Protein AF-A0A218WX92-F1 (afdb_monomer_lite)

pLDDT: mean 79.51, std 15.37, range [35.31, 96.06]

Organism: Punica granatum (NCBI:txid22663)

InterPro domains:
  IPR055411 F-box/LRR-repeat protein 15/At3g58940/PEG3-like, LRR domain [PF24758] (19-87)

Secondary structure (DSSP, 8-state):
--EEEEE---TT-HHHHHHHHHHHHHTT-SEEEEEESS-PPPGGGGG-TT--EEEEEESSEEEPPS----TT--EEEEES-EEE-TTS--------

Foldseek 3Di:
DAEDEDADDDDPCAVVVQVVQLVSLVVLHQAYAYHEADYEHDLSVQQRQSHQEDHDEYLDAYEDRPDGRNNNHPYYHYHNYWHCDPVRDTDPDDDD

Radius of gyration: 12.85 Å; chains: 1; bounding box: 36×29×31 Å

Sequence (96 aa):
MRTFSLSCKADGAEAHIKELITSAVTCGVQNLSLFLPKATLPSSIFTCSTLEKLRVQSGYFLKQPSSMCLSKLQVLTLSGVAFEDSDGEVVCQSVT

Structure (mmCIF, N/CA/C/O backbone):
data_AF-A0A218WX92-F1
#
_entry.id   AF-A0A218WX92-F1
#
loop_
_atom_site.group_PDB
_atom_site.id
_atom_site.type_symbol
_atom_site.label_atom_id
_atom_site.label_alt_id
_atom_site.label_comp_id
_atom_site.label_asym_id
_atom_site.label_entity_id
_atom_site.label_seq_id
_atom_site.pdbx_PDB_ins_code
_atom_site.Cartn_x
_atom_site.Cartn_y
_atom_site.Cartn_z
_atom_site.occupancy
_atom_site.B_iso_or_equiv
_atom_site.auth_seq_id
_atom_site.auth_comp_id
_atom_site.auth_asym_id
_atom_site.auth_atom_id
_atom_site.pdbx_PDB_model_num
ATOM 1 N N . MET A 1 1 ? -19.017 3.854 3.913 1.00 71.31 1 MET A N 1
ATOM 2 C CA . MET A 1 1 ? -17.936 2.949 3.476 1.00 71.31 1 MET A CA 1
ATOM 3 C C . MET A 1 1 ? -17.013 3.708 2.531 1.00 71.31 1 MET A C 1
ATOM 5 O O . MET A 1 1 ? -17.510 4.198 1.524 1.00 71.31 1 MET A O 1
ATOM 9 N N . ARG A 1 2 ? -15.725 3.882 2.865 1.00 91.81 2 ARG A N 1
ATOM 10 C CA . ARG A 1 2 ? -14.759 4.611 2.010 1.00 91.81 2 ARG A CA 1
ATOM 11 C C . ARG A 1 2 ? -13.929 3.624 1.196 1.00 91.81 2 ARG A C 1
ATOM 13 O O . ARG A 1 2 ? -13.163 2.856 1.772 1.00 91.81 2 ARG A O 1
ATOM 20 N N . THR A 1 3 ? -14.082 3.654 -0.122 1.00 94.44 3 THR A N 1
ATOM 21 C CA . THR A 1 3 ? -13.417 2.718 -1.035 1.00 94.44 3 THR A CA 1
ATOM 22 C C . THR A 1 3 ? -12.516 3.474 -1.996 1.00 94.44 3 THR A C 1
ATOM 24 O O . THR A 1 3 ? -12.931 4.485 -2.558 1.00 94.44 3 THR A O 1
ATOM 27 N N . PHE A 1 4 ? -11.311 2.958 -2.209 1.00 94.19 4 PHE A N 1
ATOM 28 C CA . PHE A 1 4 ? -10.379 3.434 -3.222 1.00 94.19 4 PHE A CA 1
ATOM 29 C C . PHE A 1 4 ? -9.905 2.248 -4.062 1.00 94.19 4 PHE A C 1
ATOM 31 O O . PHE A 1 4 ? -9.534 1.202 -3.525 1.00 94.19 4 PHE A O 1
ATOM 38 N N . SER A 1 5 ? -9.928 2.407 -5.382 1.00 93.38 5 SER A N 1
ATOM 39 C CA . SER A 1 5 ? -9.450 1.394 -6.317 1.00 93.38 5 SER A CA 1
ATOM 40 C C . SER A 1 5 ? -8.522 2.039 -7.328 1.00 93.38 5 SER A C 1
ATOM 42 O O . SER A 1 5 ? -8.895 3.023 -7.962 1.00 93.38 5 SER A O 1
ATOM 44 N N . LEU A 1 6 ? -7.337 1.462 -7.500 1.00 90.38 6 LEU A N 1
ATOM 45 C CA . LEU A 1 6 ? -6.346 1.924 -8.461 1.00 90.38 6 LEU A CA 1
ATOM 46 C C . LEU A 1 6 ? -5.909 0.760 -9.342 1.00 90.38 6 LEU A C 1
ATOM 48 O O . LEU A 1 6 ? -5.462 -0.275 -8.853 1.00 90.38 6 LEU A O 1
ATOM 52 N 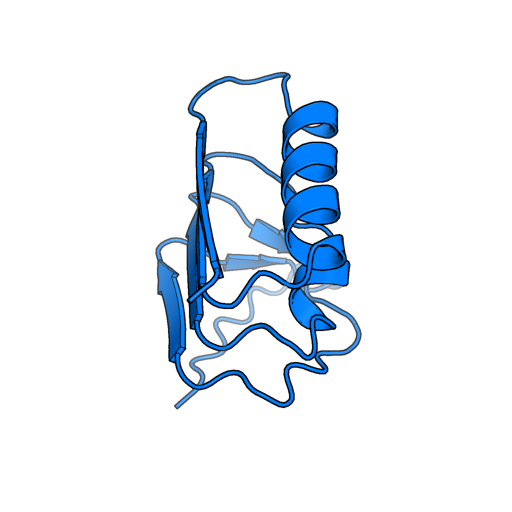N . SER A 1 7 ? -6.031 0.953 -10.651 1.00 88.62 7 SER A N 1
ATOM 53 C CA . SER A 1 7 ? -5.540 0.032 -11.669 1.00 88.62 7 SER A CA 1
ATOM 54 C C . SER A 1 7 ? -4.685 0.828 -12.637 1.00 88.62 7 SER A C 1
ATOM 56 O O . SER A 1 7 ? -5.199 1.702 -13.333 1.00 88.62 7 SER A O 1
ATOM 58 N N . CYS A 1 8 ? -3.390 0.537 -12.688 1.00 81.25 8 CYS A N 1
ATOM 59 C CA . CYS A 1 8 ? -2.465 1.216 -13.588 1.00 81.25 8 CYS A CA 1
ATOM 60 C C . CYS A 1 8 ? -1.616 0.179 -14.313 1.00 81.25 8 CYS A C 1
ATOM 62 O O . CYS A 1 8 ? -1.121 -0.742 -13.680 1.00 81.25 8 CYS A O 1
ATOM 64 N N . LYS A 1 9 ? -1.451 0.320 -15.632 1.00 75.38 9 LYS A N 1
ATOM 65 C CA . LYS A 1 9 ? -0.601 -0.560 -16.454 1.00 75.38 9 LYS A CA 1
ATOM 66 C C . LYS A 1 9 ? 0.702 0.109 -16.908 1.00 75.38 9 LYS A C 1
ATOM 68 O O . LYS A 1 9 ? 1.482 -0.523 -17.607 1.00 75.38 9 LYS A O 1
ATOM 73 N N . ALA A 1 10 ? 0.897 1.386 -16.582 1.00 63.50 10 ALA A N 1
ATOM 74 C CA . ALA A 1 10 ? 1.955 2.204 -17.163 1.00 63.50 10 ALA A CA 1
ATOM 75 C C . ALA A 1 10 ? 3.277 2.078 -16.392 1.00 63.50 10 ALA A C 1
ATOM 77 O O . ALA A 1 10 ? 3.312 2.271 -15.176 1.00 63.50 10 ALA A O 1
ATOM 78 N N . ASP A 1 11 ? 4.361 1.824 -17.127 1.00 65.75 11 ASP A N 1
ATOM 79 C CA . ASP A 1 11 ? 5.732 2.010 -16.651 1.00 65.75 11 ASP A CA 1
ATOM 80 C C . ASP A 1 11 ? 6.004 3.525 -16.484 1.00 65.75 11 ASP A C 1
ATOM 82 O O . ASP A 1 11 ? 5.672 4.322 -17.362 1.00 65.75 11 ASP A O 1
ATOM 86 N N . GLY A 1 12 ? 6.578 3.940 -15.346 1.00 68.44 12 GLY A N 1
ATOM 87 C CA . GLY A 1 12 ? 7.031 5.325 -15.110 1.00 68.44 12 GLY A CA 1
ATOM 88 C C . GLY A 1 12 ? 6.151 6.219 -14.220 1.00 68.44 12 GLY A C 1
ATOM 89 O O . GLY A 1 12 ? 6.521 7.361 -13.969 1.00 68.44 12 GLY A O 1
ATOM 90 N N . ALA A 1 13 ? 5.024 5.727 -13.691 1.00 79.88 13 ALA A N 1
ATOM 91 C CA . ALA A 1 13 ? 4.136 6.502 -12.807 1.00 79.88 13 ALA A CA 1
ATOM 92 C C . ALA A 1 13 ? 4.268 6.152 -11.308 1.00 79.88 13 ALA A C 1
ATOM 94 O O . ALA A 1 13 ? 3.375 6.468 -10.524 1.00 79.88 13 ALA A O 1
ATOM 95 N N . GLU A 1 14 ? 5.354 5.492 -10.892 1.00 80.12 14 GLU A N 1
ATOM 96 C CA . GLU A 1 14 ? 5.490 4.923 -9.539 1.00 80.12 14 GLU A CA 1
ATOM 97 C C . GLU A 1 14 ? 5.314 5.965 -8.425 1.00 80.12 14 GLU A C 1
ATOM 99 O O . GLU A 1 14 ? 4.549 5.736 -7.489 1.00 80.12 14 GLU A O 1
ATOM 104 N N . ALA A 1 15 ? 5.965 7.128 -8.542 1.00 84.19 15 ALA A N 1
ATOM 105 C CA . ALA A 1 15 ? 5.873 8.185 -7.535 1.00 84.19 15 ALA A CA 1
ATOM 106 C C . ALA A 1 15 ? 4.428 8.676 -7.351 1.00 84.19 15 ALA A C 1
ATOM 108 O O . ALA A 1 15 ? 3.942 8.770 -6.226 1.00 84.19 15 ALA A O 1
ATOM 109 N N . HIS A 1 16 ? 3.719 8.899 -8.459 1.00 86.38 16 HIS A N 1
ATOM 110 C CA . HIS A 1 16 ? 2.334 9.358 -8.439 1.00 86.38 16 HIS A CA 1
ATOM 111 C C . HIS A 1 16 ? 1.376 8.269 -7.930 1.00 86.38 16 HIS A C 1
ATOM 113 O O . HIS A 1 16 ? 0.478 8.544 -7.141 1.00 86.38 16 HIS A O 1
ATOM 119 N N . ILE A 1 17 ? 1.596 7.003 -8.304 1.00 87.31 17 ILE A N 1
ATOM 120 C CA . ILE A 1 17 ? 0.848 5.856 -7.762 1.00 87.31 17 ILE A CA 1
ATOM 121 C C . ILE A 1 17 ? 1.022 5.786 -6.241 1.00 87.31 17 ILE A C 1
ATOM 123 O O . ILE A 1 17 ? 0.040 5.661 -5.507 1.00 87.31 17 ILE A O 1
ATOM 127 N N . LYS A 1 18 ? 2.260 5.904 -5.756 1.00 87.94 18 LYS A N 1
ATOM 128 C CA . LYS A 1 18 ? 2.576 5.884 -4.326 1.00 87.94 18 LYS A CA 1
ATOM 129 C C . LYS A 1 18 ? 1.910 7.040 -3.582 1.00 87.94 18 LYS A C 1
ATOM 131 O O . LYS A 1 18 ? 1.389 6.830 -2.485 1.00 87.94 18 LYS A O 1
ATOM 136 N N . GLU A 1 19 ? 1.900 8.232 -4.171 1.00 89.81 19 GLU A N 1
ATOM 137 C CA . GLU A 1 19 ? 1.223 9.406 -3.619 1.00 89.81 19 GLU A CA 1
ATOM 138 C C . GLU A 1 19 ? -0.290 9.187 -3.526 1.00 89.81 19 GLU A C 1
ATOM 140 O O . GLU A 1 19 ? -0.861 9.362 -2.453 1.00 89.81 19 GLU A O 1
ATOM 145 N N . LEU A 1 20 ? -0.933 8.702 -4.592 1.00 91.38 20 LEU A N 1
ATOM 146 C CA . LEU A 1 20 ? -2.370 8.412 -4.601 1.00 91.38 20 LEU A CA 1
ATOM 147 C C . LEU A 1 20 ? -2.764 7.393 -3.527 1.00 91.38 20 LEU A C 1
ATOM 149 O O . LEU A 1 20 ? -3.738 7.592 -2.799 1.00 91.38 20 LEU A O 1
ATOM 153 N N . ILE A 1 21 ? -1.989 6.315 -3.403 1.00 90.75 21 ILE A N 1
ATOM 154 C CA . ILE A 1 21 ? -2.199 5.291 -2.376 1.00 90.75 21 ILE A CA 1
ATOM 155 C C . ILE A 1 21 ? -2.020 5.890 -0.976 1.00 90.75 21 ILE A C 1
ATOM 157 O O . ILE A 1 21 ? -2.847 5.653 -0.095 1.00 90.75 21 ILE A O 1
ATOM 161 N N . THR A 1 22 ? -0.961 6.675 -0.770 1.00 91.56 22 THR A N 1
ATOM 162 C CA . THR A 1 22 ? -0.679 7.314 0.522 1.00 91.56 22 THR A CA 1
ATOM 163 C C . THR A 1 22 ? -1.812 8.258 0.907 1.00 91.56 22 THR A C 1
ATOM 165 O O . THR A 1 22 ? -2.338 8.159 2.013 1.00 91.56 22 THR A O 1
ATOM 168 N N . SER A 1 23 ? -2.261 9.096 -0.024 1.00 92.94 23 SER A N 1
ATOM 169 C CA . SER A 1 23 ? -3.396 9.995 0.160 1.00 92.94 23 SER A CA 1
ATOM 170 C C . SER A 1 23 ? -4.666 9.223 0.523 1.00 92.94 23 SER A C 1
ATOM 172 O O . SER A 1 23 ? -5.293 9.528 1.536 1.00 92.94 23 SER A O 1
ATOM 174 N N . ALA A 1 24 ? -5.002 8.152 -0.204 1.00 92.62 24 ALA A N 1
ATOM 175 C CA . ALA A 1 24 ? -6.162 7.314 0.111 1.00 92.62 24 ALA A CA 1
ATOM 176 C C . ALA A 1 24 ? -6.100 6.730 1.536 1.00 92.62 24 ALA A C 1
ATOM 178 O O . ALA A 1 24 ? -7.091 6.768 2.273 1.00 92.62 24 ALA A O 1
ATOM 179 N N . VAL A 1 25 ? -4.927 6.243 1.947 1.00 90.81 25 VAL A N 1
ATOM 180 C CA . VAL A 1 25 ? -4.672 5.748 3.307 1.00 90.81 25 VAL A CA 1
ATOM 181 C C . VAL A 1 25 ? -4.853 6.857 4.348 1.00 90.81 25 VAL A C 1
ATOM 183 O O . VAL A 1 25 ? -5.565 6.653 5.331 1.00 90.81 25 VAL A O 1
ATOM 186 N N . THR A 1 26 ? -4.281 8.043 4.125 1.00 91.06 26 THR A N 1
ATOM 187 C CA . THR A 1 26 ? -4.408 9.185 5.054 1.00 91.06 26 THR A CA 1
ATOM 188 C C . THR A 1 26 ? -5.835 9.720 5.154 1.00 91.06 26 THR A C 1
ATOM 190 O O . THR A 1 26 ? -6.263 10.146 6.225 1.00 91.06 26 THR A O 1
ATOM 193 N N . CYS A 1 27 ? -6.625 9.610 4.084 1.00 92.31 27 CYS A N 1
ATOM 194 C CA . CYS A 1 27 ? -8.052 9.920 4.095 1.00 92.31 27 CYS A CA 1
ATOM 195 C C . CYS A 1 27 ? -8.897 8.851 4.810 1.00 92.31 27 CYS A C 1
ATOM 197 O O . CYS A 1 27 ? -10.125 8.959 4.838 1.00 92.31 27 CYS A O 1
ATOM 199 N N . GLY A 1 28 ? -8.274 7.821 5.389 1.00 91.94 28 GLY A N 1
ATOM 200 C CA . GLY A 1 28 ? -8.935 6.789 6.176 1.00 91.94 28 GLY A CA 1
ATOM 201 C C . GLY A 1 28 ? -9.790 5.847 5.333 1.00 91.94 28 GLY A C 1
ATOM 202 O O . GLY A 1 28 ? -10.932 5.536 5.705 1.00 91.94 28 GLY A O 1
ATOM 203 N N . VAL A 1 29 ? -9.277 5.436 4.172 1.00 94.88 29 VAL A N 1
ATOM 204 C CA . VAL A 1 29 ? -9.911 4.407 3.344 1.00 94.88 29 VAL A CA 1
ATOM 205 C C . VAL A 1 29 ? -10.164 3.131 4.160 1.00 94.88 29 VAL A C 1
ATOM 207 O O . VAL A 1 29 ? -9.368 2.745 5.016 1.00 94.88 29 VAL A O 1
ATOM 210 N N . GLN A 1 30 ? -11.306 2.496 3.908 1.00 96.06 30 GLN A N 1
ATOM 211 C CA . GLN A 1 30 ? -11.696 1.223 4.520 1.00 96.06 30 GLN A CA 1
ATOM 212 C C . GLN A 1 30 ? -11.466 0.057 3.562 1.00 96.06 30 GLN A C 1
ATOM 214 O O . GLN A 1 30 ? -11.008 -0.998 3.982 1.00 96.06 30 GLN A O 1
ATOM 219 N N . ASN A 1 31 ? -11.735 0.248 2.269 1.00 95.94 31 ASN A N 1
ATOM 220 C CA . ASN A 1 31 ? -11.492 -0.767 1.247 1.00 95.94 31 ASN A CA 1
ATOM 221 C C . ASN A 1 31 ? -10.497 -0.249 0.216 1.00 95.94 31 ASN A C 1
ATOM 223 O O . ASN A 1 31 ? -10.800 0.705 -0.505 1.00 95.94 31 ASN A O 1
ATOM 227 N N . LEU A 1 32 ? -9.346 -0.899 0.119 1.00 94.12 32 LEU A N 1
ATOM 228 C CA . LEU A 1 32 ? -8.296 -0.562 -0.830 1.00 94.12 32 LEU A CA 1
ATOM 229 C C . LEU A 1 32 ? -8.101 -1.717 -1.813 1.00 94.12 32 LEU A C 1
ATOM 231 O O . LEU A 1 32 ? -7.828 -2.842 -1.397 1.00 94.12 32 LEU A O 1
ATOM 235 N N . SER A 1 33 ? -8.244 -1.439 -3.109 1.00 93.69 33 SER A N 1
ATOM 236 C CA . SER A 1 33 ? -8.019 -2.4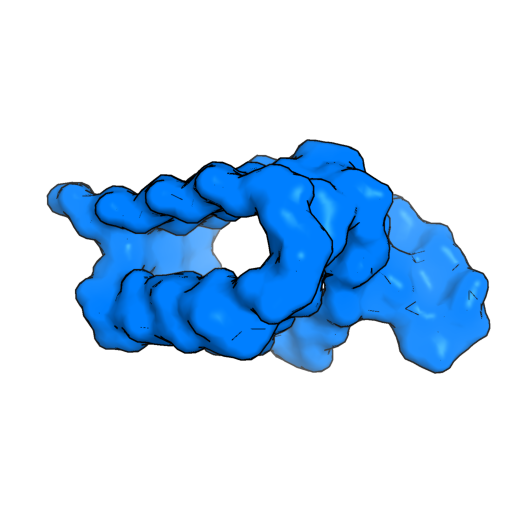14 -4.182 1.00 93.69 33 SER A CA 1
ATOM 237 C C . SER A 1 33 ? -6.965 -1.902 -5.154 1.00 93.69 33 SER A C 1
ATOM 239 O O . SER A 1 33 ? -7.138 -0.848 -5.761 1.00 93.69 33 SER A O 1
ATOM 241 N N . LEU A 1 34 ? -5.874 -2.643 -5.308 1.00 90.81 34 LEU A N 1
ATOM 242 C CA . LEU A 1 34 ? -4.719 -2.252 -6.107 1.00 90.81 34 LEU A CA 1
ATOM 243 C C . LEU A 1 34 ? -4.436 -3.321 -7.158 1.00 90.81 34 LEU A C 1
ATOM 245 O O . LEU A 1 34 ? -4.214 -4.480 -6.817 1.00 90.81 34 LEU A O 1
ATOM 249 N N . PHE A 1 35 ? -4.430 -2.919 -8.425 1.00 89.25 35 PHE A N 1
ATOM 250 C CA . PHE A 1 35 ? -4.003 -3.738 -9.556 1.00 89.25 35 PHE A CA 1
ATOM 251 C C . PHE A 1 35 ? -2.821 -3.042 -10.231 1.00 89.25 35 PHE A C 1
ATOM 253 O O . PHE A 1 35 ? -2.997 -2.095 -11.004 1.00 89.25 35 PHE A O 1
ATOM 260 N N . LEU A 1 36 ? -1.610 -3.456 -9.864 1.00 82.94 36 LEU A N 1
ATOM 261 C CA . LEU A 1 36 ? -0.373 -2.767 -10.226 1.00 82.94 36 LEU A CA 1
ATOM 262 C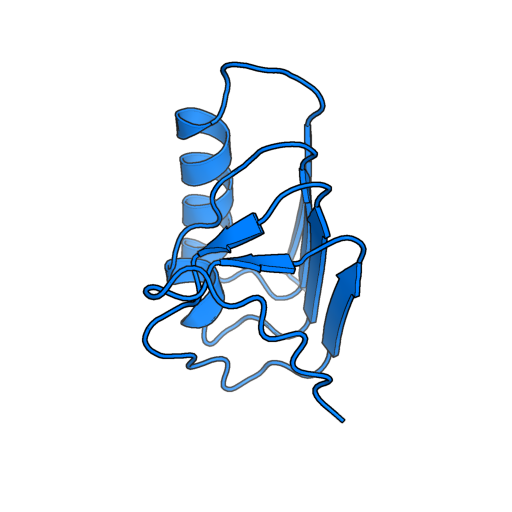 C . LEU A 1 36 ? 0.651 -3.805 -10.710 1.00 82.94 36 LEU A C 1
ATOM 264 O O . LEU A 1 36 ? 1.136 -4.581 -9.897 1.00 82.94 36 LEU A O 1
ATOM 268 N N . PRO A 1 37 ? 1.009 -3.849 -12.006 1.00 74.00 37 PRO A N 1
ATOM 269 C CA . PRO A 1 37 ? 1.922 -4.859 -12.535 1.00 74.00 37 PRO A CA 1
ATOM 270 C C . PRO A 1 37 ? 3.362 -4.665 -12.041 1.00 74.00 37 PRO A C 1
ATOM 272 O O . PRO A 1 37 ? 4.087 -5.647 -11.916 1.00 74.00 37 PRO A O 1
ATOM 275 N N . LYS A 1 38 ? 3.763 -3.418 -11.752 1.00 73.44 38 LYS A N 1
ATOM 276 C CA . LYS A 1 38 ? 5.078 -3.037 -11.218 1.00 73.44 38 LYS A CA 1
ATOM 277 C C . LYS A 1 38 ? 4.930 -1.801 -10.329 1.00 73.44 38 LYS A C 1
ATOM 279 O O . LYS A 1 38 ? 4.871 -0.683 -10.836 1.00 73.44 38 LYS A O 1
ATOM 284 N N . ALA A 1 39 ? 4.806 -1.984 -9.018 1.00 69.75 39 ALA A N 1
ATOM 285 C CA . ALA A 1 39 ? 4.815 -0.859 -8.086 1.00 69.75 39 ALA A CA 1
ATOM 286 C C . ALA A 1 39 ? 5.238 -1.287 -6.683 1.00 69.75 39 ALA A C 1
ATOM 288 O O . ALA A 1 39 ? 4.754 -2.289 -6.153 1.00 69.75 39 ALA A O 1
ATOM 289 N N . THR A 1 40 ? 6.070 -0.462 -6.052 1.00 75.12 40 THR A N 1
ATOM 290 C CA . THR A 1 40 ? 6.337 -0.564 -4.620 1.00 75.12 40 THR A CA 1
ATOM 291 C C . THR A 1 40 ? 5.132 -0.039 -3.846 1.00 75.12 40 THR A C 1
ATOM 293 O O . THR A 1 40 ? 4.711 1.106 -4.032 1.00 75.12 40 THR A O 1
ATOM 296 N N . LEU A 1 41 ? 4.583 -0.846 -2.938 1.00 81.62 41 LEU A N 1
ATOM 297 C CA . LEU A 1 41 ? 3.536 -0.374 -2.037 1.00 81.62 41 LEU A CA 1
ATOM 298 C C . LEU A 1 41 ? 4.135 0.480 -0.909 1.00 81.62 41 LEU A C 1
ATOM 300 O O . LEU A 1 41 ? 5.129 0.078 -0.301 1.00 81.62 41 LEU A O 1
ATOM 304 N N . PRO A 1 42 ? 3.555 1.651 -0.592 1.00 84.81 42 PRO A N 1
ATOM 305 C CA . PRO A 1 42 ? 3.969 2.409 0.579 1.00 84.81 42 PRO A CA 1
ATOM 306 C C . PRO A 1 42 ? 3.664 1.639 1.869 1.00 84.81 42 PRO A C 1
ATOM 308 O O . PRO A 1 42 ? 2.601 1.034 2.017 1.00 84.81 42 PRO A O 1
ATOM 311 N N . SER A 1 43 ? 4.578 1.731 2.839 1.00 82.81 43 SER A N 1
ATOM 312 C CA . SER A 1 43 ? 4.441 1.078 4.147 1.00 82.81 43 SER A CA 1
ATOM 313 C C . SER A 1 43 ? 3.200 1.528 4.923 1.00 82.81 43 SER A C 1
ATOM 315 O O . SER A 1 43 ? 2.675 0.770 5.733 1.00 82.81 43 SER A O 1
ATOM 317 N N . SER A 1 44 ? 2.691 2.730 4.632 1.00 84.75 44 SER A N 1
ATOM 318 C CA . SER A 1 44 ? 1.482 3.297 5.235 1.00 84.75 44 SER A CA 1
ATOM 319 C C . SER A 1 44 ? 0.237 2.434 5.032 1.00 84.75 44 SER A C 1
ATOM 321 O O . SER A 1 44 ? -0.642 2.439 5.891 1.00 84.75 44 SER A O 1
ATOM 323 N N . ILE A 1 45 ? 0.159 1.649 3.948 1.00 88.06 45 ILE A N 1
ATOM 324 C CA . ILE A 1 45 ? -0.949 0.702 3.758 1.00 88.06 45 ILE A CA 1
ATOM 325 C C . ILE A 1 45 ? -1.001 -0.279 4.925 1.00 88.06 45 ILE A C 1
ATOM 327 O O . ILE A 1 45 ? -2.080 -0.527 5.448 1.00 88.06 45 ILE A O 1
ATOM 331 N N . PHE A 1 46 ? 0.155 -0.794 5.352 1.00 84.44 46 PHE A N 1
ATOM 332 C CA . PHE A 1 46 ? 0.273 -1.827 6.381 1.00 84.44 46 PHE A CA 1
ATOM 333 C C . PHE A 1 46 ? 0.114 -1.297 7.809 1.00 84.44 46 PHE A C 1
ATOM 335 O O . PHE A 1 46 ? 0.098 -2.088 8.747 1.00 84.44 46 PHE A O 1
ATOM 342 N N . THR A 1 47 ? -0.013 0.016 7.992 1.00 86.06 47 THR A N 1
ATOM 343 C CA . THR A 1 47 ? -0.262 0.652 9.296 1.00 86.06 47 THR A CA 1
ATOM 344 C C . THR A 1 47 ? -1.606 1.385 9.348 1.00 86.06 47 THR A C 1
ATOM 346 O O . THR A 1 47 ? -1.920 2.061 10.330 1.00 86.06 47 THR A O 1
ATOM 349 N N . CYS A 1 48 ? -2.423 1.267 8.297 1.00 88.94 48 CYS A N 1
ATOM 350 C CA . CYS A 1 48 ? -3.710 1.940 8.200 1.00 88.94 48 CYS A CA 1
ATOM 351 C C . CYS A 1 48 ? -4.744 1.309 9.148 1.00 88.94 48 CYS A C 1
ATOM 353 O O . CYS A 1 48 ? -5.321 0.259 8.870 1.00 88.94 48 CYS A O 1
ATOM 355 N N . SER A 1 49 ? -5.037 1.997 10.251 1.00 90.50 49 SER A N 1
ATOM 356 C CA . SER A 1 49 ? -5.975 1.531 11.282 1.00 90.50 49 SER A CA 1
ATOM 357 C C . SER A 1 49 ? -7.447 1.551 10.858 1.00 90.50 49 SER A C 1
ATOM 359 O O . SER A 1 49 ? -8.295 0.978 11.540 1.00 90.50 49 SER A O 1
ATOM 361 N N . THR A 1 50 ? -7.783 2.219 9.752 1.00 93.44 50 THR A N 1
ATOM 362 C CA . THR A 1 50 ? -9.145 2.233 9.201 1.00 93.44 50 THR A CA 1
ATOM 363 C C . THR A 1 50 ? -9.377 1.159 8.153 1.00 93.44 50 THR A C 1
ATOM 365 O O . THR A 1 50 ? -10.524 0.966 7.758 1.00 93.44 50 THR A O 1
ATOM 368 N N . LEU A 1 51 ? -8.316 0.507 7.676 1.00 93.75 51 LEU A N 1
ATOM 369 C CA . LEU A 1 51 ? -8.393 -0.415 6.558 1.00 93.75 51 LEU A CA 1
ATOM 370 C C . LEU A 1 51 ? -9.037 -1.731 7.000 1.00 93.75 51 LEU A C 1
ATOM 372 O O . LEU A 1 51 ? -8.508 -2.447 7.842 1.00 93.75 51 LEU A O 1
ATOM 376 N N . GLU A 1 52 ? -10.183 -2.039 6.406 1.00 95.31 52 GLU A N 1
ATOM 377 C CA . GLU A 1 52 ? -10.975 -3.242 6.660 1.00 95.31 52 GLU A CA 1
ATOM 378 C C . GLU A 1 52 ? -10.737 -4.301 5.581 1.00 95.31 52 GLU A C 1
ATOM 380 O O . GLU A 1 52 ? -10.729 -5.498 5.871 1.00 95.31 52 GLU A O 1
ATOM 385 N N . LYS A 1 53 ? -10.520 -3.880 4.328 1.00 94.69 53 LYS A N 1
ATOM 386 C CA . LYS A 1 53 ? -10.253 -4.789 3.208 1.00 94.69 53 LYS A CA 1
ATOM 387 C C . LYS A 1 53 ? -9.094 -4.286 2.366 1.00 94.69 53 LYS A C 1
ATOM 389 O O . LYS A 1 53 ? -9.139 -3.170 1.846 1.00 94.69 53 LYS A O 1
ATOM 394 N N . LEU A 1 54 ? -8.101 -5.143 2.176 1.00 91.88 54 LEU A N 1
ATOM 395 C CA . LEU A 1 54 ? -6.959 -4.908 1.306 1.00 91.88 54 LEU A CA 1
ATOM 396 C C . LEU A 1 54 ? -6.929 -5.970 0.214 1.00 91.88 54 LEU A C 1
ATOM 398 O O . LEU A 1 54 ? -6.833 -7.163 0.498 1.00 91.88 54 LEU A O 1
ATOM 402 N N . ARG A 1 55 ? -6.989 -5.530 -1.039 1.00 92.31 55 ARG A N 1
ATOM 403 C CA . ARG A 1 55 ? -6.794 -6.380 -2.210 1.00 92.31 55 ARG A CA 1
ATOM 404 C C . ARG A 1 55 ? -5.613 -5.861 -3.001 1.00 92.31 55 ARG A C 1
ATOM 406 O O . ARG A 1 55 ? -5.624 -4.711 -3.432 1.00 92.31 55 ARG A O 1
ATOM 413 N N . VAL A 1 56 ? -4.614 -6.705 -3.193 1.00 88.69 56 VAL A N 1
ATOM 414 C CA . VAL A 1 56 ? -3.436 -6.390 -3.991 1.00 88.69 56 VAL A CA 1
ATOM 415 C C . VAL A 1 56 ? -3.257 -7.479 -5.027 1.00 88.69 56 VAL A C 1
ATOM 417 O O . VAL A 1 56 ? -3.116 -8.657 -4.702 1.00 88.69 56 VAL A O 1
ATOM 420 N N . GLN A 1 57 ? -3.231 -7.058 -6.280 1.00 88.19 57 GLN A N 1
ATOM 421 C CA . GLN A 1 57 ? -2.804 -7.876 -7.389 1.00 88.19 57 GLN A CA 1
ATOM 422 C C . GLN A 1 57 ? -1.575 -7.229 -8.015 1.00 88.19 57 GLN A C 1
ATOM 424 O O . GLN A 1 57 ? -1.641 -6.112 -8.533 1.00 88.19 57 GLN A O 1
ATOM 429 N N . SER A 1 58 ? -0.459 -7.941 -7.925 1.00 79.62 58 SER A N 1
ATOM 430 C CA . SER A 1 58 ? 0.830 -7.536 -8.477 1.00 79.62 5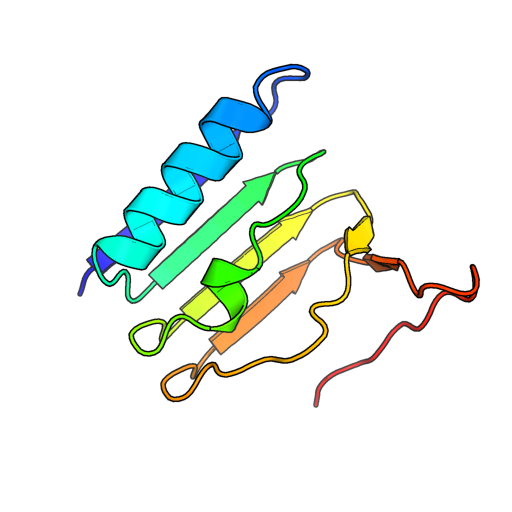8 SER A CA 1
ATOM 431 C C . SER A 1 58 ? 1.394 -8.676 -9.309 1.00 79.62 58 SER A C 1
ATOM 433 O O . SER A 1 58 ? 0.962 -9.812 -9.152 1.00 79.62 58 SER A O 1
ATOM 435 N N . GLY A 1 59 ? 2.307 -8.371 -10.227 1.00 72.06 59 GLY A N 1
ATOM 436 C CA . GLY A 1 59 ? 3.149 -9.375 -10.886 1.00 72.06 59 GLY A CA 1
ATOM 437 C C . GLY A 1 59 ? 4.590 -9.361 -10.373 1.00 72.06 59 GLY A C 1
ATOM 438 O O . GLY A 1 59 ? 5.442 -10.030 -10.946 1.00 72.06 59 GLY A O 1
ATOM 439 N N . TYR A 1 60 ? 4.872 -8.549 -9.351 1.0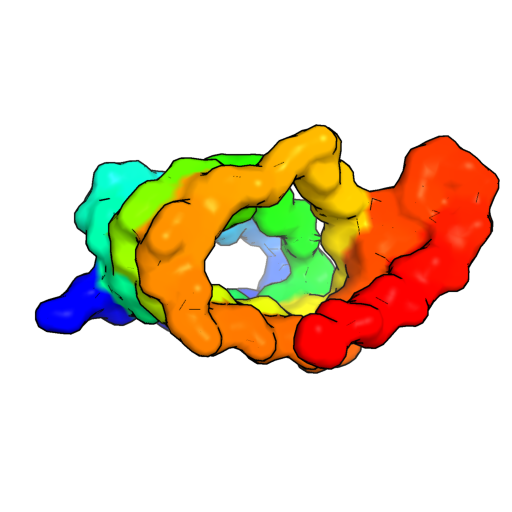0 69.81 60 TYR A N 1
ATOM 440 C CA . TYR A 1 60 ? 6.214 -8.247 -8.867 1.00 69.81 60 TYR A CA 1
ATOM 441 C C . TYR A 1 60 ? 6.330 -8.390 -7.355 1.00 69.81 60 TYR A C 1
ATOM 443 O O . TYR A 1 60 ? 5.330 -8.342 -6.628 1.00 69.81 60 TYR A O 1
ATOM 451 N N . PHE A 1 61 ? 7.580 -8.505 -6.908 1.00 66.38 61 PHE A N 1
ATOM 452 C CA . PHE A 1 61 ? 7.914 -8.600 -5.501 1.00 66.38 61 PHE A CA 1
ATOM 453 C C . PHE A 1 61 ? 7.530 -7.323 -4.744 1.00 66.38 61 PHE A C 1
ATOM 455 O O . PHE A 1 61 ? 7.874 -6.208 -5.139 1.00 66.38 61 PHE A O 1
ATOM 462 N N . LEU A 1 62 ? 6.811 -7.489 -3.641 1.00 71.50 62 LEU A N 1
ATOM 463 C CA . LEU A 1 62 ? 6.595 -6.461 -2.643 1.00 71.50 62 LEU A CA 1
ATOM 464 C C . LEU A 1 62 ? 7.734 -6.511 -1.636 1.00 71.50 62 LEU A C 1
ATOM 466 O O . LEU A 1 62 ? 8.127 -7.580 -1.176 1.00 71.50 62 LEU A O 1
ATOM 470 N N . LYS A 1 63 ? 8.208 -5.341 -1.218 1.00 71.62 63 LYS A N 1
ATOM 471 C CA . LYS A 1 63 ? 9.068 -5.271 -0.041 1.00 71.62 63 LYS A CA 1
ATOM 472 C C . LYS A 1 63 ? 8.264 -5.663 1.186 1.00 71.62 63 LYS A C 1
ATOM 474 O O . LYS A 1 63 ? 7.191 -5.100 1.427 1.00 71.62 63 LYS A O 1
ATOM 479 N N . GLN A 1 64 ? 8.791 -6.614 1.948 1.00 68.00 64 GLN A N 1
ATOM 480 C CA . GLN A 1 64 ? 8.190 -7.019 3.206 1.00 68.00 64 GLN A CA 1
ATOM 481 C C . GLN A 1 64 ? 8.159 -5.819 4.169 1.00 68.00 64 GLN A C 1
ATOM 483 O O . GLN A 1 64 ? 9.196 -5.194 4.410 1.00 68.00 64 GLN A O 1
ATOM 488 N N . PRO A 1 65 ? 6.989 -5.447 4.715 1.00 71.12 65 PRO A N 1
ATOM 489 C CA . PRO A 1 65 ? 6.934 -4.427 5.750 1.00 71.12 65 PRO A CA 1
ATOM 490 C C . PRO A 1 65 ? 7.619 -4.940 7.023 1.00 71.12 65 PRO A C 1
ATOM 492 O O . PRO A 1 65 ? 7.399 -6.072 7.443 1.00 71.12 65 PRO A O 1
ATOM 495 N N . SER A 1 66 ? 8.423 -4.093 7.670 1.00 71.00 66 SER A N 1
ATOM 496 C CA . SER A 1 66 ? 9.104 -4.425 8.932 1.00 71.00 66 SER A CA 1
ATOM 497 C C . SER A 1 66 ? 8.140 -4.612 10.108 1.00 71.00 66 SER A C 1
ATOM 499 O O . SER A 1 66 ? 8.468 -5.279 11.084 1.00 71.00 66 SER A O 1
ATOM 501 N N . SER A 1 67 ? 6.943 -4.033 10.026 1.00 70.56 67 SER A N 1
ATOM 502 C CA . SER A 1 67 ? 5.836 -4.292 10.942 1.00 70.56 67 SER A CA 1
ATOM 503 C C . SER A 1 67 ? 4.499 -4.041 10.245 1.00 70.56 67 SER A C 1
ATOM 505 O O . SER A 1 67 ? 4.380 -3.173 9.377 1.00 70.56 67 SER A O 1
ATOM 507 N N . MET A 1 68 ? 3.482 -4.817 10.620 1.00 76.56 68 MET A N 1
ATOM 508 C CA . MET A 1 68 ? 2.115 -4.677 10.120 1.00 76.56 68 MET A CA 1
ATOM 509 C C . MET A 1 68 ? 1.185 -4.384 11.297 1.00 76.56 68 MET A C 1
ATOM 511 O O . MET A 1 68 ? 1.100 -5.166 12.239 1.00 76.56 68 MET A O 1
ATOM 515 N N . CYS A 1 69 ? 0.481 -3.256 11.241 1.00 80.38 69 CYS A N 1
ATOM 516 C CA . CYS A 1 69 ? -0.505 -2.836 12.231 1.00 80.38 69 CYS A CA 1
ATOM 517 C C . CYS A 1 69 ? -1.820 -2.493 11.521 1.00 80.38 69 CYS A C 1
ATOM 519 O O . CYS A 1 69 ? -2.152 -1.335 11.267 1.00 80.38 69 CYS A O 1
ATOM 521 N N . LEU A 1 70 ? -2.558 -3.543 11.171 1.00 85.12 70 LEU A N 1
ATOM 522 C CA . LEU A 1 70 ? -3.812 -3.493 10.425 1.00 85.12 70 LEU A CA 1
ATOM 523 C C . LEU A 1 70 ? -4.991 -3.846 11.342 1.00 85.12 70 LEU A C 1
ATOM 525 O O . LEU A 1 70 ? -5.676 -4.844 11.151 1.00 85.12 70 LEU A O 1
ATOM 529 N N . SER A 1 71 ? -5.211 -3.035 12.378 1.00 85.69 71 SER A N 1
ATOM 530 C CA . SER A 1 71 ? -6.080 -3.382 13.517 1.00 85.69 71 SER A CA 1
ATOM 531 C C . SER A 1 71 ? -7.556 -3.631 13.187 1.00 85.69 71 SER A C 1
ATOM 533 O O . SER A 1 71 ? -8.251 -4.264 13.978 1.00 85.69 71 SER A O 1
ATOM 535 N N . LYS A 1 72 ? -8.050 -3.144 12.042 1.00 91.44 72 LYS A N 1
ATOM 536 C CA . LYS A 1 72 ? -9.431 -3.359 11.577 1.00 91.44 72 LYS A CA 1
ATOM 537 C C . LYS A 1 72 ? -9.538 -4.269 10.360 1.00 91.44 72 LYS A C 1
ATOM 539 O O . LYS A 1 72 ? -10.645 -4.453 9.854 1.00 91.44 72 LYS A O 1
ATOM 544 N N . LEU A 1 73 ? -8.426 -4.823 9.883 1.00 91.44 73 LEU A N 1
ATOM 545 C CA . LEU A 1 73 ? -8.422 -5.604 8.658 1.00 91.44 73 LEU A CA 1
ATOM 546 C C . LEU A 1 73 ? -9.154 -6.924 8.871 1.00 91.44 73 LEU A C 1
ATOM 548 O O . LEU A 1 73 ? -8.802 -7.728 9.726 1.00 91.44 73 LEU A O 1
ATOM 552 N N . GLN A 1 74 ? -10.181 -7.127 8.059 1.00 93.88 74 GLN A N 1
ATOM 553 C CA . GLN A 1 74 ? -11.005 -8.329 8.030 1.00 93.88 74 GLN A CA 1
ATOM 554 C C . GLN A 1 74 ? -10.697 -9.176 6.798 1.00 93.88 74 GLN A C 1
ATOM 556 O O . GLN A 1 74 ? -10.848 -10.392 6.833 1.00 93.88 74 GLN A O 1
ATOM 561 N N . VAL A 1 75 ? -10.302 -8.539 5.689 1.00 92.38 75 VAL A N 1
ATOM 562 C CA . VAL A 1 75 ? -10.040 -9.229 4.422 1.00 92.38 75 VAL A CA 1
ATOM 563 C C . VAL A 1 75 ? -8.693 -8.801 3.865 1.00 92.38 75 VAL A C 1
ATOM 565 O O . VAL A 1 75 ? -8.497 -7.633 3.528 1.00 92.38 75 VAL A O 1
ATOM 568 N N . LEU A 1 76 ? -7.803 -9.772 3.693 1.00 90.19 76 LEU A N 1
ATOM 569 C CA . LEU A 1 76 ? -6.570 -9.635 2.933 1.00 90.19 76 LEU A CA 1
ATOM 570 C C . LEU A 1 76 ? -6.650 -10.541 1.705 1.00 90.19 76 LEU A C 1
ATOM 572 O O . LEU A 1 76 ? -6.898 -11.737 1.818 1.00 90.19 76 LEU A O 1
ATOM 576 N N . THR A 1 77 ? -6.460 -9.977 0.518 1.00 90.25 77 THR A N 1
ATOM 577 C CA . THR A 1 77 ? -6.375 -10.743 -0.727 1.00 90.25 77 THR A CA 1
ATOM 578 C C . THR A 1 77 ? -5.111 -10.340 -1.457 1.00 90.25 77 THR A C 1
ATOM 580 O O . THR A 1 77 ? -4.978 -9.191 -1.878 1.00 90.25 77 THR A O 1
ATOM 583 N N . LEU A 1 78 ? -4.198 -11.290 -1.618 1.00 86.56 78 LEU A N 1
ATOM 584 C CA . LEU A 1 78 ? -2.957 -11.123 -2.361 1.00 86.56 78 LEU A CA 1
ATOM 585 C C . LEU A 1 78 ? -2.991 -12.072 -3.560 1.00 86.56 78 LEU A C 1
ATOM 587 O O . LEU A 1 78 ? -3.269 -13.257 -3.400 1.00 86.56 78 LEU A O 1
ATOM 591 N N . SER A 1 79 ? -2.746 -11.555 -4.762 1.00 86.44 79 SER A N 1
ATOM 592 C CA . SER A 1 79 ? -2.746 -12.347 -5.997 1.00 86.44 79 SER A CA 1
ATOM 593 C 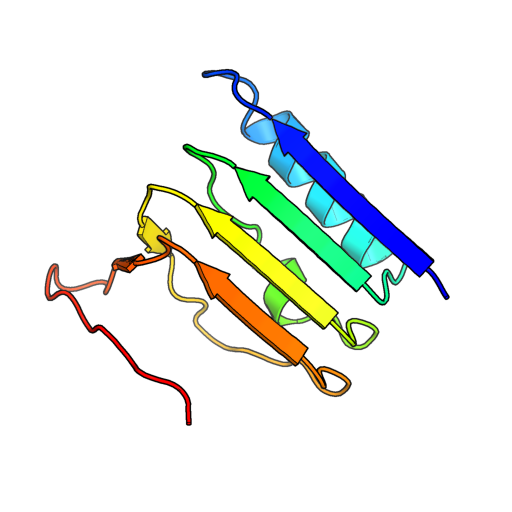C . SER A 1 79 ? -1.540 -11.987 -6.855 1.00 86.44 79 SER A C 1
ATOM 595 O O . SER A 1 79 ? -1.358 -10.820 -7.191 1.00 86.44 79 SER A O 1
ATOM 597 N N . GLY A 1 80 ? -0.722 -12.979 -7.218 1.00 79.94 80 GLY A N 1
ATOM 598 C CA . GLY A 1 80 ? 0.520 -12.762 -7.982 1.00 79.94 80 GLY A CA 1
ATOM 599 C C . GLY A 1 80 ? 1.599 -11.969 -7.228 1.00 79.94 80 GLY A C 1
ATOM 600 O O . GLY A 1 80 ? 2.603 -11.562 -7.802 1.00 79.94 80 GLY A O 1
ATOM 601 N N . VAL A 1 81 ? 1.392 -11.744 -5.932 1.00 76.69 81 VAL A N 1
ATOM 602 C CA . VAL A 1 81 ? 2.321 -11.043 -5.051 1.00 76.69 81 VAL A CA 1
ATOM 603 C C . VAL A 1 81 ? 3.350 -12.042 -4.531 1.00 76.69 81 VAL A C 1
ATOM 605 O O . VAL A 1 81 ? 2.973 -13.057 -3.950 1.00 76.69 81 VAL A O 1
ATOM 608 N N . ALA A 1 82 ? 4.629 -11.723 -4.684 1.00 75.31 82 ALA A N 1
ATOM 609 C CA . ALA A 1 82 ? 5.715 -12.361 -3.945 1.00 75.31 82 ALA A CA 1
ATOM 610 C C . ALA A 1 82 ? 6.331 -11.329 -2.993 1.00 75.31 82 ALA A C 1
ATOM 612 O O . ALA A 1 82 ? 6.244 -10.138 -3.273 1.00 75.31 82 ALA A O 1
ATOM 613 N N . PHE A 1 83 ? 6.923 -11.739 -1.875 1.00 73.12 83 PHE A N 1
ATOM 614 C CA . PHE A 1 83 ? 7.665 -10.823 -1.006 1.00 73.12 83 PHE A CA 1
ATOM 615 C C . PHE A 1 83 ? 9.162 -11.011 -1.245 1.00 73.12 83 PHE A C 1
ATOM 617 O O . PHE A 1 83 ? 9.632 -12.144 -1.312 1.00 73.12 83 PHE A O 1
ATOM 624 N N . GLU A 1 84 ? 9.891 -9.914 -1.438 1.00 70.00 84 GLU A N 1
ATOM 625 C CA . GLU A 1 84 ? 11.355 -9.942 -1.472 1.00 70.00 84 GLU A CA 1
ATOM 626 C C . GLU A 1 84 ? 11.845 -9.970 -0.021 1.00 70.00 84 GLU A C 1
ATOM 628 O O . GLU A 1 84 ? 11.658 -8.989 0.708 1.00 70.00 84 GLU A O 1
ATOM 633 N N . ASP A 1 85 ? 12.401 -11.104 0.415 1.00 62.09 85 ASP A N 1
ATOM 634 C CA . ASP A 1 85 ? 13.106 -11.173 1.693 1.00 62.09 85 ASP A CA 1
ATOM 635 C C . ASP A 1 85 ? 14.484 -10.522 1.539 1.00 62.09 85 ASP A C 1
ATOM 637 O O . ASP A 1 85 ? 15.102 -10.565 0.471 1.00 62.09 85 ASP A O 1
ATOM 641 N N . SER A 1 86 ? 14.975 -9.898 2.607 1.00 57.19 86 SER A N 1
ATOM 642 C CA . SER A 1 86 ? 16.208 -9.096 2.570 1.00 57.19 86 SER A CA 1
ATOM 643 C C . SER A 1 86 ? 17.481 -9.929 2.332 1.00 57.19 86 SER A C 1
ATOM 645 O O . SER A 1 86 ? 18.545 -9.345 2.146 1.00 57.19 86 SER A O 1
ATOM 647 N N . ASP A 1 87 ? 17.360 -11.260 2.275 1.00 53.22 87 ASP A N 1
ATOM 648 C CA . ASP A 1 87 ? 18.449 -12.223 2.052 1.00 53.22 87 ASP A CA 1
ATOM 649 C C . ASP A 1 87 ? 18.383 -12.952 0.688 1.00 53.22 87 ASP A C 1
ATOM 651 O O . ASP A 1 87 ? 19.174 -13.852 0.420 1.00 53.22 87 ASP A O 1
ATOM 655 N N . GLY A 1 88 ? 17.466 -12.581 -0.215 1.00 52.31 88 GLY A N 1
ATOM 656 C CA . GLY A 1 88 ? 17.348 -13.232 -1.534 1.00 52.31 88 GLY A CA 1
ATOM 657 C C . GLY A 1 88 ? 16.715 -14.633 -1.510 1.00 52.31 88 GLY A C 1
ATOM 658 O O . GLY A 1 88 ? 16.630 -15.287 -2.549 1.00 52.31 88 GLY A O 1
ATOM 659 N N . GLU A 1 89 ? 16.221 -15.074 -0.354 1.00 45.53 89 GLU A N 1
ATOM 660 C CA . GLU A 1 89 ? 15.429 -16.294 -0.190 1.00 45.53 89 GLU A CA 1
ATOM 661 C C . GLU A 1 89 ? 13.931 -15.970 -0.330 1.00 45.53 89 GLU A C 1
ATOM 663 O O . GLU A 1 89 ? 13.377 -15.095 0.332 1.00 45.53 89 GLU A O 1
ATOM 668 N N . VAL A 1 90 ? 13.250 -16.665 -1.241 1.00 45.78 90 VAL A N 1
ATOM 669 C CA . VAL A 1 90 ? 11.826 -16.462 -1.535 1.00 45.78 90 VAL A CA 1
ATOM 670 C C . VAL A 1 90 ? 10.951 -17.142 -0.482 1.00 45.78 90 VAL A C 1
ATOM 672 O O . VAL A 1 90 ? 10.681 -18.340 -0.557 1.00 45.78 90 VAL A O 1
ATOM 675 N N . VAL A 1 91 ? 10.447 -16.384 0.493 1.00 46.19 91 VAL A N 1
ATOM 676 C CA . VAL A 1 91 ? 9.520 -16.935 1.491 1.00 46.19 91 VAL A CA 1
ATOM 677 C C . VAL A 1 91 ? 8.073 -16.742 1.030 1.00 46.19 91 VAL A C 1
ATOM 679 O O . VAL A 1 91 ? 7.451 -15.697 1.221 1.00 46.19 91 VAL A O 1
ATOM 682 N N . CYS A 1 92 ? 7.499 -17.785 0.431 1.00 43.44 92 CYS A N 1
ATOM 683 C CA . CYS A 1 92 ? 6.057 -17.880 0.205 1.00 43.44 92 CYS A CA 1
ATOM 684 C C . CYS A 1 92 ? 5.338 -18.119 1.545 1.00 43.44 92 CYS A C 1
ATOM 686 O O . CYS A 1 92 ? 4.993 -19.256 1.870 1.00 43.44 92 CYS A O 1
ATOM 688 N N . GLN A 1 93 ? 5.106 -17.080 2.352 1.00 41.38 93 GLN A N 1
ATOM 689 C CA . GLN A 1 93 ? 4.272 -17.239 3.547 1.00 41.38 93 GLN A CA 1
ATOM 690 C C . GLN A 1 93 ? 2.791 -17.299 3.160 1.00 41.38 93 GLN A C 1
ATOM 692 O O . GLN A 1 93 ? 2.189 -16.326 2.708 1.00 41.38 93 GLN A O 1
ATOM 697 N N . SER A 1 94 ? 2.208 -18.480 3.355 1.00 35.97 94 SER A N 1
ATOM 698 C CA . SER A 1 94 ? 0.766 -18.698 3.298 1.00 35.97 94 SER A CA 1
ATOM 699 C C . SER A 1 94 ? 0.176 -18.246 4.631 1.00 35.97 94 SER A C 1
ATOM 701 O O . SER A 1 94 ? 0.382 -18.907 5.646 1.00 35.97 94 SER A O 1
ATOM 703 N N . VAL A 1 95 ? -0.522 -17.112 4.654 1.00 37.69 95 VAL A N 1
ATOM 704 C CA . VAL A 1 95 ? -1.260 -16.677 5.849 1.00 37.69 95 VAL A CA 1
ATOM 705 C C . VAL A 1 95 ? -2.595 -17.426 5.846 1.00 37.69 95 VAL A C 1
ATOM 707 O O . VAL A 1 95 ? -3.431 -17.166 4.980 1.00 37.69 95 VAL A O 1
ATOM 710 N N . THR A 1 96 ? -2.740 -18.411 6.739 1.00 35.31 96 THR A N 1
ATOM 711 C CA . THR A 1 96 ? -4.020 -19.086 7.035 1.00 35.31 96 THR A CA 1
ATOM 712 C C . THR A 1 96 ? -4.718 -18.369 8.177 1.00 35.31 96 THR A C 1
ATOM 714 O O . THR A 1 96 ? -4.005 -17.993 9.134 1.00 35.31 96 THR A O 1
#